Protein AF-A0A6A7M2G2-F1 (afdb_monomer_lite)

Radius of gyration: 19.6 Å; chains: 1; bounding box: 33×43×49 Å

Foldseek 3Di:
DDDLQVLVVLCVQQNDVVSVVCRVVVDDDDPVVCVVSRVDPDDDPPVCPVVVVVVVVVVVVPDDPVVVVVVVVVVCVVCPPVSVVSSVVSVVVVVVVVVVCPVVVVVVVVPPPPPPDD

Sequence (118 aa):
MASVTGTWLLQRSVGDMRARELALTGRLMDAEELKQIGILNQIVPADQVLPAAFAICEQLAESPADSYARTKTWLYESLSDEITTVLRDAARLHRQGFKSGVSQAGVTHFLRPNVKSA

Structure (mmCIF, N/CA/C/O backbone):
data_AF-A0A6A7M2G2-F1
#
_entry.id   AF-A0A6A7M2G2-F1
#
loop_
_atom_site.group_PDB
_atom_site.id
_atom_site.type_symbol
_atom_site.label_atom_id
_atom_site.label_alt_id
_atom_site.label_comp_id
_atom_site.label_asym_id
_atom_site.label_entity_id
_atom_site.label_seq_id
_atom_site.pdbx_PDB_ins_code
_atom_site.Cartn_x
_atom_site.Cartn_y
_atom_site.Cartn_z
_atom_site.occupancy
_atom_site.B_iso_or_equiv
_atom_site.auth_seq_id
_atom_site.auth_comp_id
_atom_site.auth_asym_id
_atom_site.auth_atom_id
_atom_site.pdbx_PDB_model_num
ATOM 1 N N . MET A 1 1 ? 3.975 -3.100 -17.225 1.00 63.00 1 MET A N 1
ATOM 2 C CA . MET A 1 1 ? 4.880 -2.429 -16.262 1.00 63.00 1 MET A CA 1
ATOM 3 C C . MET A 1 1 ? 4.175 -2.318 -14.924 1.00 63.00 1 MET A C 1
ATOM 5 O O . MET A 1 1 ? 2.965 -2.127 -14.930 1.00 63.00 1 MET A O 1
ATOM 9 N N . ALA A 1 2 ? 4.912 -2.420 -13.814 1.00 74.94 2 ALA A N 1
ATOM 10 C CA . ALA A 1 2 ? 4.381 -2.170 -12.473 1.00 74.94 2 ALA A CA 1
ATOM 11 C C . ALA A 1 2 ? 3.847 -0.730 -12.329 1.00 74.94 2 ALA A C 1
ATOM 13 O O . ALA A 1 2 ? 4.231 0.154 -13.096 1.00 74.94 2 ALA A O 1
ATOM 14 N N . SER A 1 3 ? 2.952 -0.503 -11.365 1.00 81.50 3 SER A N 1
ATOM 15 C CA . SER A 1 3 ? 2.342 0.807 -11.085 1.00 81.50 3 SER A CA 1
ATOM 16 C C . SER A 1 3 ? 3.389 1.913 -10.869 1.00 81.50 3 SER A C 1
ATOM 18 O O . SER A 1 3 ? 4.454 1.662 -10.312 1.00 81.50 3 SER A O 1
ATOM 20 N N . VAL A 1 4 ? 3.064 3.146 -11.280 1.00 78.38 4 VAL A N 1
ATOM 21 C CA . VAL A 1 4 ? 3.927 4.336 -11.128 1.00 78.38 4 VAL A CA 1
ATOM 22 C C . VAL A 1 4 ? 4.253 4.608 -9.654 1.00 78.38 4 VAL A C 1
ATOM 24 O O . VAL A 1 4 ? 5.378 4.962 -9.325 1.00 78.38 4 VAL A O 1
ATOM 27 N N . THR A 1 5 ? 3.275 4.414 -8.768 1.00 79.62 5 THR A N 1
ATOM 28 C CA . THR A 1 5 ? 3.392 4.625 -7.315 1.00 79.62 5 THR A CA 1
ATOM 29 C C . THR A 1 5 ? 3.630 3.321 -6.554 1.00 79.62 5 THR A C 1
ATOM 31 O O . THR A 1 5 ? 4.258 3.322 -5.496 1.00 79.62 5 THR A O 1
ATOM 34 N N . GLY A 1 6 ? 3.127 2.200 -7.083 1.00 82.06 6 GLY A N 1
ATOM 35 C CA . GLY A 1 6 ? 3.064 0.931 -6.359 1.00 82.06 6 GLY A CA 1
ATOM 36 C C . GLY A 1 6 ? 4.433 0.353 -6.015 1.00 82.06 6 GLY A C 1
ATOM 37 O O . GLY A 1 6 ? 4.607 -0.138 -4.907 1.00 82.06 6 GLY A O 1
ATOM 38 N N . THR A 1 7 ? 5.419 0.460 -6.910 1.00 80.75 7 THR A N 1
ATOM 39 C CA . THR A 1 7 ? 6.765 -0.079 -6.650 1.00 80.75 7 THR A CA 1
ATOM 40 C C . THR A 1 7 ? 7.461 0.647 -5.499 1.00 80.75 7 THR A C 1
ATOM 42 O O . THR A 1 7 ? 8.086 -0.004 -4.668 1.00 80.75 7 THR A O 1
ATOM 45 N N . TRP A 1 8 ? 7.303 1.971 -5.405 1.00 85.50 8 TRP A N 1
ATOM 46 C CA . TRP A 1 8 ? 7.896 2.762 -4.324 1.00 85.50 8 TRP A CA 1
ATOM 47 C C . TRP A 1 8 ? 7.269 2.430 -2.967 1.00 85.50 8 TRP A C 1
ATOM 49 O O . TRP A 1 8 ? 7.980 2.166 -1.999 1.00 85.50 8 TRP A O 1
ATOM 59 N N . LEU A 1 9 ? 5.933 2.369 -2.910 1.00 87.00 9 LEU A N 1
ATOM 60 C CA . LEU A 1 9 ? 5.215 1.981 -1.693 1.00 87.00 9 LEU A CA 1
ATOM 61 C C . LEU A 1 9 ? 5.596 0.563 -1.257 1.00 87.00 9 LEU A C 1
ATOM 63 O O . LEU A 1 9 ? 5.928 0.344 -0.096 1.00 87.00 9 LEU A O 1
ATOM 67 N N . LEU A 1 10 ? 5.622 -0.381 -2.201 1.00 88.56 10 LEU A N 1
ATOM 68 C CA . LEU A 1 10 ? 5.954 -1.774 -1.927 1.00 88.56 10 LEU A CA 1
ATOM 69 C C . LEU A 1 10 ? 7.382 -1.923 -1.389 1.00 88.56 10 LEU A C 1
ATOM 71 O O . LEU A 1 10 ? 7.580 -2.613 -0.394 1.00 88.56 10 LEU A O 1
ATOM 75 N N . GLN A 1 11 ? 8.367 -1.241 -1.985 1.00 89.19 11 GLN A N 1
ATOM 76 C CA . GLN A 1 11 ? 9.750 -1.248 -1.492 1.00 89.19 11 GLN A CA 1
ATOM 77 C C . GLN A 1 11 ? 9.853 -0.765 -0.043 1.00 89.19 11 GLN A C 1
ATOM 79 O O . GLN A 1 11 ? 10.599 -1.354 0.736 1.00 89.19 11 GLN A O 1
ATOM 84 N N . ARG A 1 12 ? 9.084 0.259 0.345 1.00 87.56 12 ARG A N 1
ATOM 85 C CA . ARG A 1 12 ? 9.069 0.755 1.730 1.00 87.56 12 ARG A CA 1
ATOM 86 C C . ARG A 1 12 ? 8.329 -0.167 2.693 1.00 87.56 12 ARG A C 1
ATOM 88 O O . ARG A 1 12 ? 8.706 -0.231 3.857 1.00 87.56 12 ARG A O 1
ATOM 95 N N . SER A 1 13 ? 7.306 -0.874 2.222 1.00 89.12 13 SER A N 1
ATOM 96 C CA . SER A 1 13 ? 6.552 -1.818 3.048 1.00 89.12 13 SER A CA 1
ATOM 97 C C . SER A 1 13 ? 7.313 -3.119 3.301 1.00 89.12 13 SER A C 1
ATOM 99 O O . SER A 1 13 ? 7.338 -3.586 4.433 1.00 89.12 13 SER A O 1
ATOM 101 N N . VAL A 1 14 ? 7.932 -3.711 2.271 1.00 92.44 14 VAL A N 1
ATOM 102 C CA . VAL A 1 14 ? 8.476 -5.084 2.349 1.00 92.44 14 VAL A CA 1
ATOM 103 C C . VAL A 1 14 ? 9.983 -5.198 2.090 1.00 92.44 14 VAL A C 1
ATOM 105 O O . VAL A 1 14 ? 10.528 -6.304 2.127 1.00 92.44 14 VAL A O 1
ATOM 108 N N . GLY A 1 15 ? 10.664 -4.080 1.824 1.00 91.25 15 GLY A N 1
ATOM 109 C CA . GLY A 1 15 ? 12.085 -4.032 1.475 1.00 91.25 15 GLY A CA 1
ATOM 110 C C . GLY A 1 15 ? 12.376 -4.335 -0.002 1.00 91.25 15 GLY A C 1
ATOM 111 O O . GLY A 1 15 ? 11.536 -4.850 -0.741 1.00 91.25 15 GLY A O 1
ATOM 112 N N . ASP A 1 16 ? 13.601 -4.028 -0.445 1.00 90.56 16 ASP A N 1
ATOM 113 C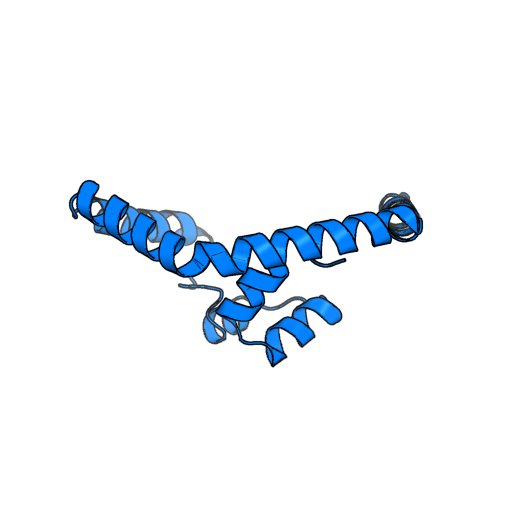 CA . ASP A 1 16 ? 13.989 -4.078 -1.866 1.00 90.56 16 ASP A CA 1
ATOM 114 C C . ASP A 1 16 ? 13.912 -5.488 -2.475 1.00 90.56 16 ASP A C 1
ATOM 116 O O . ASP A 1 16 ? 13.333 -5.670 -3.545 1.00 90.56 16 ASP A O 1
ATOM 120 N N . MET A 1 17 ? 14.443 -6.502 -1.783 1.00 92.94 17 MET A N 1
ATOM 121 C CA . MET A 1 17 ? 14.503 -7.874 -2.309 1.00 92.94 17 MET A CA 1
ATOM 122 C C . MET A 1 17 ? 13.111 -8.435 -2.608 1.00 92.94 17 MET A C 1
ATOM 124 O O . MET A 1 17 ? 12.858 -8.931 -3.707 1.00 92.94 17 MET A O 1
ATOM 128 N N . ARG A 1 18 ? 12.194 -8.327 -1.639 1.00 91.19 18 ARG A N 1
ATOM 129 C CA . ARG A 1 18 ? 10.833 -8.848 -1.779 1.00 91.19 18 ARG A CA 1
ATOM 130 C C . ARG A 1 18 ? 10.014 -8.004 -2.752 1.00 91.19 18 ARG A C 1
ATOM 132 O O . ARG A 1 18 ? 9.281 -8.559 -3.559 1.00 91.19 18 ARG A O 1
ATOM 139 N N . ALA A 1 19 ? 10.189 -6.682 -2.757 1.00 91.50 19 ALA A N 1
ATOM 140 C CA . ALA A 1 19 ? 9.511 -5.826 -3.723 1.00 91.50 19 ALA A CA 1
ATOM 141 C C . ALA A 1 19 ? 9.906 -6.146 -5.173 1.00 91.50 19 ALA A C 1
ATOM 143 O O . ALA A 1 19 ? 9.039 -6.165 -6.044 1.00 91.50 19 ALA A O 1
ATOM 144 N N . ARG A 1 20 ? 11.186 -6.443 -5.443 1.00 91.75 20 ARG A N 1
ATOM 145 C CA . ARG A 1 20 ? 11.644 -6.875 -6.775 1.00 91.75 20 ARG A CA 1
ATOM 146 C C . ARG A 1 20 ? 11.067 -8.222 -7.172 1.00 91.75 20 ARG A C 1
ATOM 148 O O . ARG A 1 20 ? 10.614 -8.350 -8.303 1.00 91.75 20 ARG A O 1
ATOM 155 N N . GLU A 1 21 ? 11.078 -9.197 -6.263 1.00 92.19 21 GLU A N 1
ATOM 156 C CA . GLU A 1 21 ? 10.464 -10.506 -6.502 1.00 92.19 21 GLU A CA 1
ATOM 157 C C . GLU A 1 21 ? 9.001 -10.330 -6.912 1.00 92.19 21 GLU A C 1
ATOM 159 O O . GLU A 1 21 ? 8.647 -10.658 -8.040 1.00 92.19 21 GLU A O 1
ATOM 164 N N . LEU A 1 22 ? 8.196 -9.680 -6.073 1.00 90.94 22 LEU A N 1
ATOM 165 C CA . LEU A 1 22 ? 6.769 -9.477 -6.323 1.00 90.94 22 LEU A CA 1
ATOM 166 C C . LEU A 1 22 ? 6.484 -8.660 -7.590 1.00 90.94 22 LEU A C 1
ATOM 168 O O . LEU A 1 22 ? 5.584 -8.999 -8.359 1.00 90.94 22 LEU A O 1
ATOM 172 N N . ALA A 1 23 ? 7.248 -7.592 -7.841 1.00 89.50 23 ALA A N 1
ATOM 173 C CA . ALA A 1 23 ? 7.046 -6.743 -9.014 1.00 89.50 23 ALA A CA 1
ATOM 174 C C . ALA A 1 23 ? 7.416 -7.435 -10.336 1.00 89.50 23 ALA A C 1
ATOM 176 O O . ALA A 1 23 ? 6.879 -7.063 -11.382 1.00 89.50 23 ALA A O 1
ATOM 177 N N . LEU A 1 24 ? 8.340 -8.402 -10.306 1.00 91.19 24 LEU A N 1
ATOM 178 C CA . LEU A 1 24 ? 8.800 -9.128 -11.490 1.00 91.19 24 LEU A CA 1
ATOM 179 C C . LEU A 1 24 ? 8.017 -10.423 -11.726 1.00 91.19 24 LEU A C 1
ATOM 181 O O . LEU A 1 24 ? 7.737 -10.744 -12.879 1.00 91.19 24 LEU A O 1
ATOM 185 N N . THR A 1 25 ? 7.666 -11.157 -10.667 1.00 92.56 25 THR A N 1
ATOM 186 C CA . THR A 1 25 ? 6.925 -12.423 -10.776 1.00 92.56 25 THR A CA 1
ATOM 187 C C . THR A 1 25 ? 5.431 -12.193 -10.956 1.00 92.56 25 THR A C 1
ATOM 189 O O . THR A 1 25 ? 4.773 -12.974 -11.639 1.00 92.56 25 THR A O 1
ATOM 192 N N . GLY A 1 26 ? 4.883 -11.134 -10.351 1.00 89.38 26 GLY A N 1
ATOM 193 C CA . GLY A 1 26 ? 3.444 -10.882 -10.335 1.00 89.38 26 GLY A CA 1
ATOM 194 C C . GLY A 1 26 ? 2.642 -11.998 -9.658 1.00 89.38 26 GLY A C 1
ATOM 195 O O . GLY A 1 26 ? 1.455 -12.147 -9.952 1.00 89.38 26 GLY A O 1
ATOM 196 N N . ARG A 1 27 ? 3.274 -12.813 -8.801 1.00 93.12 27 ARG A N 1
ATOM 197 C CA . ARG A 1 27 ? 2.593 -13.923 -8.127 1.00 93.12 27 ARG A CA 1
ATOM 198 C C . ARG A 1 27 ? 1.519 -13.413 -7.167 1.00 93.12 27 ARG A C 1
ATOM 200 O O . ARG A 1 27 ? 1.634 -12.330 -6.595 1.00 93.12 27 ARG A O 1
ATOM 207 N N . LEU A 1 28 ? 0.501 -14.239 -6.956 1.00 91.19 28 LEU A N 1
ATOM 208 C CA . LEU A 1 28 ? -0.496 -14.010 -5.916 1.00 91.19 28 LEU A CA 1
ATOM 209 C C . LEU A 1 28 ? 0.043 -14.461 -4.551 1.00 91.19 28 LEU A C 1
ATOM 211 O O . LEU A 1 28 ? 0.900 -15.343 -4.471 1.00 91.19 28 LEU A O 1
ATOM 215 N N . MET A 1 29 ? -0.473 -13.838 -3.495 1.00 93.25 29 MET A N 1
ATOM 216 C CA . MET A 1 29 ? -0.162 -14.129 -2.095 1.00 93.25 29 MET A CA 1
ATOM 217 C C . MET A 1 29 ? -1.466 -14.302 -1.319 1.00 93.25 29 MET A C 1
ATOM 219 O O . MET A 1 29 ? -2.462 -13.650 -1.644 1.00 93.25 29 MET A O 1
ATOM 223 N N . ASP A 1 30 ? -1.450 -15.158 -0.303 1.00 95.56 30 ASP A N 1
ATOM 224 C CA . ASP A 1 30 ? -2.551 -15.288 0.651 1.00 95.56 30 ASP A CA 1
ATOM 225 C C . ASP A 1 30 ? -2.513 -14.182 1.725 1.00 95.56 30 ASP A C 1
ATOM 227 O O . ASP A 1 30 ? -1.599 -13.352 1.780 1.00 95.56 30 ASP A O 1
ATOM 231 N N . ALA A 1 31 ? -3.559 -14.115 2.552 1.00 95.25 31 ALA A N 1
ATOM 232 C CA . ALA A 1 31 ? -3.697 -13.064 3.556 1.00 95.25 31 ALA A CA 1
ATOM 233 C C . ALA A 1 31 ? -2.632 -13.182 4.658 1.00 95.25 31 ALA A C 1
ATOM 235 O O . ALA A 1 31 ? -2.114 -12.169 5.134 1.00 95.25 31 ALA A O 1
ATOM 236 N N . GLU A 1 32 ? -2.293 -14.406 5.048 1.00 96.88 32 GLU A N 1
ATOM 237 C CA . GLU A 1 32 ? -1.327 -14.741 6.085 1.00 96.88 32 GLU A CA 1
ATOM 238 C C . GLU A 1 32 ? 0.074 -14.253 5.717 1.00 96.88 32 GLU A C 1
ATOM 240 O O . GLU A 1 32 ? 0.710 -13.561 6.517 1.00 96.88 32 GLU A O 1
ATOM 245 N N . GLU A 1 33 ? 0.533 -14.532 4.497 1.00 95.06 33 GLU A N 1
ATOM 246 C CA . GLU A 1 33 ? 1.799 -14.022 3.980 1.00 95.06 33 GLU A CA 1
ATOM 247 C C . GLU A 1 33 ? 1.791 -12.489 3.960 1.00 95.06 33 GLU A C 1
ATOM 249 O O . GLU A 1 33 ? 2.709 -11.854 4.486 1.00 95.06 33 GLU A O 1
ATOM 254 N N . LEU A 1 34 ? 0.729 -11.873 3.428 1.00 94.00 34 LEU A N 1
ATOM 255 C CA . LEU A 1 34 ? 0.593 -10.414 3.371 1.00 94.00 34 LEU A CA 1
ATOM 256 C C . LEU A 1 34 ? 0.654 -9.760 4.762 1.00 94.00 34 LEU A C 1
ATOM 258 O O . LEU A 1 34 ? 1.215 -8.669 4.917 1.00 94.00 34 LEU A O 1
ATOM 262 N N . LYS A 1 35 ? 0.098 -10.416 5.784 1.00 95.44 35 LYS A N 1
ATOM 263 C CA . LYS A 1 35 ? 0.163 -9.969 7.179 1.00 95.44 35 LYS A CA 1
ATOM 264 C C . LYS A 1 35 ? 1.569 -10.121 7.760 1.00 95.44 35 LYS A C 1
ATOM 266 O O . LYS A 1 35 ? 2.039 -9.203 8.430 1.00 95.44 35 LYS A O 1
ATOM 271 N N . GLN A 1 36 ? 2.256 -11.230 7.484 1.00 94.12 36 GLN A N 1
ATOM 272 C CA . GLN A 1 36 ? 3.629 -11.471 7.948 1.00 94.12 36 GLN A CA 1
ATOM 273 C C . GLN A 1 36 ? 4.625 -10.460 7.378 1.00 94.12 36 GLN A C 1
ATOM 275 O O . GLN A 1 36 ? 5.538 -10.027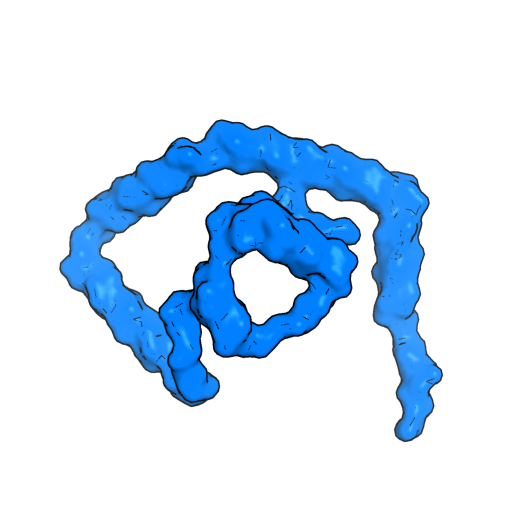 8.079 1.00 94.12 36 GLN A O 1
ATOM 280 N N . ILE A 1 37 ? 4.448 -10.065 6.117 1.00 92.19 37 ILE A N 1
ATOM 281 C CA . ILE A 1 37 ? 5.339 -9.107 5.451 1.00 92.19 37 ILE A CA 1
ATOM 282 C C . ILE A 1 37 ? 4.940 -7.644 5.692 1.00 92.19 37 ILE A C 1
ATOM 284 O O . ILE A 1 37 ? 5.608 -6.753 5.180 1.00 92.19 37 ILE A O 1
ATOM 288 N N . GLY A 1 38 ? 3.882 -7.386 6.468 1.00 90.25 38 GLY A N 1
ATOM 289 C CA . GLY A 1 38 ? 3.485 -6.036 6.877 1.00 90.25 38 GLY A CA 1
ATOM 290 C C . GLY A 1 38 ? 2.671 -5.250 5.845 1.00 90.25 38 GLY A C 1
ATOM 291 O O . GLY A 1 38 ? 2.547 -4.036 5.977 1.00 90.25 38 GLY A O 1
ATOM 292 N N . ILE A 1 39 ? 2.099 -5.912 4.832 1.00 92.44 39 ILE A N 1
ATOM 293 C CA . ILE A 1 39 ? 1.143 -5.275 3.908 1.00 92.44 39 ILE A CA 1
ATOM 294 C C . ILE A 1 39 ? -0.243 -5.163 4.556 1.00 92.44 39 ILE A C 1
ATOM 296 O O . ILE A 1 39 ? -0.937 -4.167 4.356 1.00 92.44 39 ILE A O 1
ATOM 300 N N . LEU A 1 40 ? -0.648 -6.163 5.346 1.00 94.44 40 LEU A N 1
ATOM 301 C CA . LEU A 1 40 ? -1.913 -6.142 6.084 1.00 94.44 40 LEU A CA 1
ATOM 302 C C . LEU A 1 40 ? -1.702 -5.865 7.574 1.00 94.44 40 LEU A C 1
ATOM 304 O O . LEU A 1 40 ? -0.805 -6.412 8.214 1.00 94.44 40 LEU A O 1
ATOM 308 N N . ASN A 1 41 ? -2.600 -5.069 8.157 1.00 94.12 41 ASN A N 1
ATOM 309 C CA . ASN A 1 41 ? -2.601 -4.776 9.592 1.00 94.12 41 ASN A CA 1
ATOM 310 C C . ASN A 1 41 ? -3.370 -5.813 10.416 1.00 94.12 41 ASN A C 1
ATOM 312 O O . ASN A 1 41 ? -3.028 -6.024 11.575 1.00 94.12 41 ASN A O 1
ATOM 316 N N . GLN A 1 42 ? -4.367 -6.492 9.852 1.00 95.50 42 GLN A N 1
ATOM 317 C CA . GLN A 1 42 ? -5.142 -7.521 10.550 1.00 95.50 42 GLN A CA 1
ATOM 318 C C . GLN A 1 42 ? -5.805 -8.471 9.552 1.00 95.50 42 GLN A C 1
ATOM 320 O O . GLN A 1 42 ? -6.055 -8.085 8.412 1.00 95.50 42 GLN A O 1
ATOM 325 N N . ILE A 1 43 ? -6.101 -9.689 10.004 1.00 97.44 43 ILE A N 1
ATOM 326 C CA . ILE A 1 43 ? -6.906 -10.678 9.281 1.00 97.44 43 ILE A CA 1
ATOM 327 C C . ILE A 1 43 ? -8.102 -11.000 10.173 1.00 97.44 43 ILE A C 1
ATOM 329 O O . ILE A 1 43 ? -7.929 -11.270 11.360 1.00 97.44 43 ILE A O 1
ATOM 333 N N . VAL A 1 44 ? -9.303 -10.942 9.607 1.00 97.62 44 VAL A N 1
ATOM 334 C CA . VAL A 1 44 ? -10.569 -11.232 10.293 1.00 97.62 44 VAL A CA 1
ATOM 335 C C . VAL A 1 44 ? -11.472 -12.061 9.371 1.00 97.62 44 VAL A C 1
ATOM 337 O O . VAL A 1 44 ? -11.261 -12.036 8.154 1.00 97.62 44 VAL A O 1
ATOM 340 N N . PRO A 1 45 ? -12.476 -12.780 9.908 1.00 97.69 45 PRO A N 1
ATOM 341 C CA . PRO A 1 45 ? -13.517 -13.406 9.096 1.00 97.69 45 PRO A CA 1
ATOM 342 C C . PRO A 1 45 ? -14.182 -12.414 8.131 1.00 97.69 45 PRO A C 1
ATOM 344 O O . PRO A 1 45 ? -14.282 -11.220 8.421 1.00 97.69 45 PRO A O 1
ATOM 347 N N . ALA A 1 46 ? -14.637 -12.901 6.974 1.00 96.94 46 ALA A N 1
ATOM 348 C CA . ALA A 1 46 ? -15.140 -12.050 5.892 1.00 96.94 46 ALA A CA 1
ATOM 349 C C . ALA A 1 46 ? -16.338 -11.173 6.307 1.00 96.94 46 ALA A C 1
ATOM 351 O O . ALA A 1 46 ? -16.441 -10.021 5.889 1.00 96.94 46 ALA A O 1
ATOM 352 N N . ASP A 1 47 ? -17.212 -11.697 7.163 1.00 98.00 47 ASP A N 1
ATOM 353 C CA . ASP A 1 47 ? -18.366 -11.001 7.737 1.00 98.00 47 ASP A CA 1
ATOM 354 C C . ASP A 1 47 ? -17.987 -9.953 8.800 1.00 98.00 47 ASP A C 1
ATOM 356 O O . ASP A 1 47 ? -18.801 -9.097 9.137 1.00 98.00 47 ASP A O 1
ATOM 360 N N . GLN A 1 48 ? -16.739 -9.965 9.276 1.00 98.12 48 GLN A N 1
ATOM 361 C CA . GLN A 1 48 ? -16.233 -9.069 10.319 1.00 98.12 48 GLN A CA 1
ATOM 362 C C . GLN A 1 48 ? -15.326 -7.948 9.799 1.00 98.12 48 GLN A C 1
ATOM 364 O O . GLN A 1 48 ? -14.873 -7.116 10.586 1.00 98.12 48 GLN A O 1
ATOM 369 N N . VAL A 1 49 ? -15.082 -7.864 8.486 1.00 97.25 49 VAL A N 1
ATOM 370 C CA . VAL A 1 49 ? -14.212 -6.831 7.891 1.00 97.25 49 VAL A CA 1
ATOM 371 C C . VAL A 1 49 ? -14.695 -5.417 8.227 1.00 97.25 49 V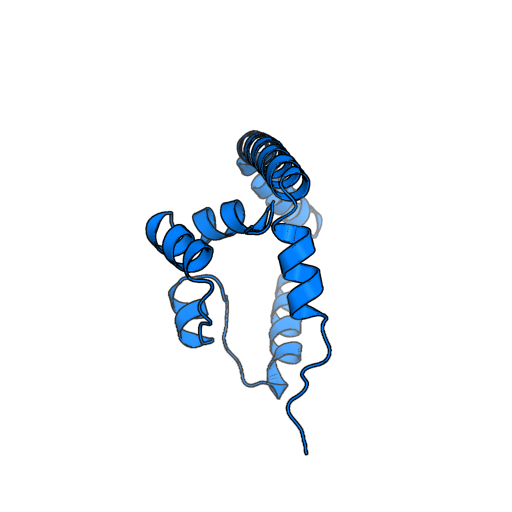AL A C 1
ATOM 373 O O . VAL A 1 49 ? -13.907 -4.593 8.689 1.00 97.25 49 VAL A O 1
ATOM 376 N N . LEU A 1 50 ? -15.987 -5.136 8.025 1.00 98.25 50 LEU A N 1
ATOM 377 C CA . LEU A 1 50 ? -16.563 -3.820 8.317 1.00 98.25 50 LEU A CA 1
ATOM 378 C C . LEU A 1 50 ? -16.650 -3.538 9.825 1.00 98.25 50 LEU A C 1
ATOM 380 O O . LEU A 1 50 ? -16.156 -2.485 10.229 1.00 98.25 50 LEU A O 1
ATOM 384 N N . PRO A 1 51 ? -17.192 -4.442 10.669 1.00 98.25 51 PRO A N 1
ATOM 385 C CA . PRO A 1 51 ? -17.176 -4.256 12.120 1.00 98.25 51 PRO A CA 1
ATOM 386 C C . PRO A 1 51 ? -15.783 -3.948 12.683 1.00 98.25 51 PRO A C 1
ATOM 388 O O . PRO A 1 51 ? -15.616 -2.982 13.425 1.00 98.25 51 PRO A O 1
ATOM 391 N N . ALA A 1 52 ? -14.761 -4.709 12.279 1.00 97.88 52 ALA A N 1
ATOM 392 C CA . ALA A 1 52 ? -13.399 -4.501 12.759 1.00 97.88 52 ALA A CA 1
ATOM 393 C C . ALA A 1 52 ? -12.789 -3.175 12.263 1.00 97.88 52 ALA A C 1
ATOM 395 O O . ALA A 1 52 ? -12.038 -2.536 12.997 1.00 97.88 52 ALA A O 1
ATOM 396 N N . ALA A 1 53 ? -13.108 -2.741 11.038 1.00 97.31 53 ALA A N 1
ATOM 397 C CA . ALA A 1 53 ? -12.675 -1.441 10.527 1.00 97.31 53 ALA A CA 1
ATOM 398 C C . ALA A 1 53 ? -13.331 -0.276 11.290 1.00 97.31 53 ALA A C 1
ATOM 400 O O . ALA A 1 53 ? -12.643 0.680 11.645 1.00 97.31 53 ALA A O 1
ATOM 401 N N . PHE A 1 54 ? -14.632 -0.369 11.587 1.00 98.00 54 PHE A N 1
ATOM 402 C CA . PHE A 1 54 ? -15.341 0.667 12.341 1.00 98.00 54 PHE A CA 1
ATOM 403 C C . PHE A 1 54 ? -14.854 0.787 13.780 1.00 98.00 54 PHE A C 1
ATOM 405 O O . PHE A 1 54 ? -14.676 1.909 14.239 1.00 98.00 54 PHE A O 1
ATOM 412 N N . ALA A 1 55 ? -14.537 -0.324 14.445 1.00 97.38 55 ALA A N 1
ATOM 413 C CA . ALA A 1 55 ? -13.946 -0.282 15.782 1.00 97.38 55 ALA A CA 1
ATOM 414 C C . ALA A 1 55 ? -12.634 0.532 15.811 1.00 97.38 55 ALA A C 1
ATOM 416 O O . ALA A 1 55 ? -12.405 1.319 16.726 1.00 97.38 55 ALA A O 1
ATOM 417 N N . ILE A 1 56 ? -11.791 0.407 14.777 1.00 95.94 56 ILE A N 1
ATOM 418 C CA . ILE A 1 56 ? -10.580 1.234 14.639 1.00 95.94 56 ILE A CA 1
ATOM 419 C C . ILE A 1 56 ? -10.955 2.701 14.396 1.00 95.94 56 ILE A C 1
ATOM 421 O O . ILE A 1 56 ? -10.348 3.596 14.977 1.00 95.94 56 ILE A O 1
ATOM 425 N N . CYS A 1 57 ? -11.946 2.973 13.543 1.00 94.94 57 CYS A N 1
ATOM 426 C CA . CYS A 1 57 ? -12.413 4.339 13.305 1.00 94.94 57 CYS A CA 1
ATOM 427 C C . CYS A 1 57 ? -12.957 5.002 14.575 1.00 94.94 57 CYS A C 1
ATOM 429 O O . CYS A 1 57 ? -12.686 6.180 14.780 1.00 94.94 57 CYS A O 1
ATOM 431 N N . GLU A 1 58 ? -13.684 4.269 15.419 1.00 96.25 58 GLU A N 1
ATOM 432 C CA . GLU A 1 58 ? -14.185 4.752 16.709 1.00 96.25 58 GLU A CA 1
ATOM 433 C C . GLU A 1 58 ? -13.028 5.116 17.642 1.00 96.25 58 GLU A C 1
ATOM 435 O O . GLU A 1 58 ? -12.981 6.240 18.130 1.00 96.25 58 GLU A O 1
ATOM 440 N N . GLN A 1 59 ? -12.028 4.238 17.780 1.00 93.31 59 GLN A N 1
ATOM 441 C CA . GLN A 1 59 ? -10.809 4.530 18.547 1.00 93.31 59 GLN A CA 1
ATOM 442 C C . GLN A 1 59 ? -10.071 5.769 18.022 1.00 93.31 59 GLN A C 1
ATOM 444 O O . GLN A 1 59 ? -9.587 6.597 18.790 1.00 93.31 59 GLN A O 1
ATOM 449 N N . LEU A 1 60 ? -9.982 5.920 16.697 1.00 92.62 60 LEU A N 1
ATOM 450 C CA . LEU A 1 60 ? -9.380 7.103 16.087 1.00 92.62 60 LEU A CA 1
ATOM 451 C C . LEU A 1 60 ? -10.250 8.355 16.262 1.00 92.62 60 LEU A C 1
ATOM 453 O O . LEU A 1 60 ? -9.719 9.456 16.290 1.00 92.62 60 LEU A O 1
ATOM 457 N N . ALA A 1 61 ? -11.568 8.232 16.387 1.00 93.81 61 ALA A N 1
ATOM 458 C CA . ALA A 1 61 ? -12.449 9.377 16.599 1.00 93.81 61 ALA A CA 1
ATOM 459 C C . ALA A 1 61 ? -12.336 9.958 18.020 1.00 93.81 61 ALA A C 1
ATOM 461 O O . ALA A 1 61 ? -12.707 11.112 18.232 1.00 93.81 61 ALA A O 1
ATOM 462 N N . GLU A 1 62 ? -11.799 9.197 18.979 1.00 93.38 62 GLU A N 1
ATOM 463 C CA . GLU A 1 62 ? -11.604 9.651 20.361 1.00 93.38 62 GLU A CA 1
ATOM 464 C C . GLU A 1 62 ? -10.492 10.702 20.509 1.00 93.38 62 GLU A C 1
ATOM 466 O O . GLU A 1 62 ? -10.528 11.488 21.458 1.00 93.38 62 GLU A O 1
ATOM 471 N N . SER A 1 63 ? -9.511 10.761 19.594 1.00 88.12 63 SER A N 1
ATOM 472 C CA . SER A 1 63 ? -8.432 11.760 19.699 1.00 88.12 63 SER A CA 1
ATOM 473 C C . SER A 1 63 ? -8.708 13.026 18.867 1.00 88.12 63 SER A C 1
ATOM 475 O O . SER A 1 63 ? -9.397 12.973 17.846 1.00 88.12 63 SER A O 1
ATOM 477 N N . PRO A 1 64 ? -8.153 14.195 19.251 1.00 93.12 64 PRO A N 1
ATOM 478 C CA . PRO A 1 64 ? -8.403 15.454 18.551 1.00 93.12 64 PRO A CA 1
ATOM 479 C C . PRO A 1 64 ? -7.992 15.417 17.073 1.00 93.12 64 PRO A C 1
ATOM 481 O O . PRO A 1 64 ? -6.854 15.080 16.737 1.00 93.12 64 PRO A O 1
ATOM 484 N N . ALA A 1 65 ? -8.893 15.858 16.190 1.00 92.31 65 ALA A N 1
ATOM 485 C CA . ALA A 1 65 ? -8.674 15.859 14.742 1.00 92.31 65 ALA A CA 1
ATOM 486 C C . ALA A 1 65 ? -7.423 16.650 14.310 1.00 92.31 65 ALA A C 1
ATOM 488 O O . ALA A 1 65 ? -6.729 16.237 13.381 1.00 92.31 65 ALA A O 1
ATOM 489 N N . ASP A 1 66 ? -7.104 17.753 15.001 1.00 93.88 66 ASP A N 1
ATOM 490 C CA . ASP A 1 66 ? -5.917 18.574 14.712 1.00 93.88 66 ASP A CA 1
ATOM 491 C C . ASP A 1 66 ? -4.611 17.795 14.939 1.00 93.88 66 ASP A C 1
ATOM 493 O O . ASP A 1 66 ? -3.702 17.849 14.110 1.00 93.88 66 ASP A O 1
ATOM 497 N N . SER A 1 67 ? -4.538 16.990 16.004 1.00 92.38 67 SER A N 1
ATOM 498 C CA . SER A 1 67 ? -3.372 16.148 16.288 1.00 92.38 67 SER A CA 1
ATOM 499 C C . SER A 1 67 ? -3.148 15.123 15.176 1.00 92.38 67 SER A C 1
ATOM 501 O O . SER A 1 67 ? -2.036 15.015 14.660 1.00 92.38 67 SER A O 1
ATOM 503 N N . TYR A 1 68 ? -4.202 14.430 14.730 1.00 92.19 68 TYR A N 1
ATOM 504 C CA . TYR A 1 68 ? -4.092 13.500 13.602 1.00 92.19 68 TYR A CA 1
ATOM 505 C C . TYR A 1 68 ? -3.707 14.187 12.302 1.00 92.19 68 TYR A C 1
ATOM 507 O O . TYR A 1 68 ? -2.880 13.655 11.561 1.00 92.19 68 TYR A O 1
ATOM 515 N N . ALA A 1 69 ? -4.293 15.352 12.014 1.00 92.69 69 ALA A N 1
ATOM 516 C CA . ALA A 1 69 ? -3.968 16.110 10.816 1.00 92.69 69 ALA A CA 1
ATOM 517 C C . ALA A 1 69 ? -2.475 16.456 10.793 1.00 92.69 69 ALA A C 1
ATOM 519 O O . ALA A 1 69 ? -1.805 16.183 9.800 1.00 92.69 69 ALA A O 1
ATOM 520 N N . ARG A 1 70 ? -1.925 16.948 11.909 1.00 95.00 70 ARG A N 1
ATOM 521 C CA . ARG A 1 70 ? -0.492 17.252 12.044 1.00 95.00 70 ARG A CA 1
ATOM 522 C C . ARG A 1 70 ? 0.384 16.017 11.899 1.00 95.00 70 ARG A C 1
ATOM 524 O O . ARG A 1 70 ? 1.350 16.058 11.143 1.00 95.00 70 ARG A O 1
ATOM 531 N N . THR A 1 71 ? 0.048 14.918 12.574 1.00 93.75 71 THR A N 1
ATOM 532 C CA . THR A 1 71 ? 0.811 13.667 12.461 1.00 93.75 71 THR A CA 1
ATOM 533 C C . THR A 1 71 ? 0.802 13.141 11.029 1.00 93.75 71 THR A C 1
ATOM 535 O O . THR A 1 71 ? 1.848 12.766 10.505 1.00 93.75 71 THR A O 1
ATOM 538 N N . LYS A 1 72 ? -0.354 13.162 10.360 1.00 92.25 72 LYS A N 1
ATOM 539 C CA . LYS A 1 72 ? -0.490 12.735 8.965 1.00 92.25 72 LYS A CA 1
ATOM 540 C C . LYS A 1 72 ? 0.303 13.640 8.018 1.00 92.25 72 LYS A C 1
ATOM 542 O O . LYS A 1 72 ? 0.998 13.123 7.149 1.00 92.25 72 LYS A O 1
ATOM 547 N N . THR A 1 73 ? 0.245 14.959 8.205 1.00 93.38 73 THR A N 1
ATOM 548 C CA . THR A 1 73 ? 1.051 15.920 7.436 1.00 93.38 73 THR A CA 1
ATOM 549 C C . THR A 1 73 ? 2.539 15.650 7.612 1.00 93.38 73 THR A C 1
ATOM 551 O O . THR A 1 73 ? 3.233 15.473 6.617 1.00 93.38 73 THR A O 1
ATOM 554 N N . TRP A 1 74 ? 3.016 15.514 8.851 1.00 92.00 74 TRP A N 1
ATOM 555 C CA . TRP A 1 74 ? 4.423 15.233 9.136 1.00 92.00 74 TRP A CA 1
ATOM 556 C C . TRP A 1 74 ? 4.907 13.927 8.489 1.00 92.00 74 TRP A C 1
ATOM 558 O O . TRP A 1 74 ? 5.974 13.895 7.876 1.00 92.00 74 TRP A O 1
ATOM 568 N N . LEU A 1 75 ? 4.100 12.859 8.551 1.00 89.62 75 LEU A N 1
ATOM 569 C CA . LEU A 1 75 ? 4.417 11.596 7.880 1.00 89.62 75 LEU A CA 1
ATOM 570 C C . LEU A 1 75 ? 4.567 11.777 6.365 1.00 89.62 75 LEU A C 1
ATOM 572 O O . LEU A 1 75 ? 5.499 11.226 5.786 1.00 89.62 75 LEU A O 1
ATOM 576 N N . TYR A 1 76 ? 3.704 12.561 5.715 1.00 85.19 76 TYR A N 1
ATOM 577 C CA . TYR A 1 76 ? 3.834 12.825 4.279 1.00 85.19 76 TYR A CA 1
ATOM 578 C C . TYR A 1 76 ? 5.013 13.730 3.933 1.00 85.19 76 TYR A C 1
ATOM 580 O O . TYR A 1 76 ? 5.710 13.464 2.955 1.00 85.19 76 TYR A O 1
ATOM 588 N N . GLU A 1 77 ? 5.259 14.771 4.724 1.00 87.19 77 GLU A N 1
ATOM 589 C CA . GLU A 1 77 ? 6.400 15.670 4.531 1.00 87.19 77 GLU A CA 1
ATOM 590 C C . GLU A 1 77 ? 7.728 14.930 4.686 1.00 87.19 77 GLU A C 1
ATOM 592 O O . GLU A 1 77 ? 8.655 15.178 3.923 1.00 87.19 77 GLU A O 1
ATOM 597 N N . SER A 1 78 ? 7.802 13.938 5.578 1.00 83.50 78 SER A N 1
ATOM 598 C CA . SER A 1 78 ? 8.993 13.090 5.723 1.00 83.50 78 SER A CA 1
ATOM 599 C C . SER A 1 78 ? 9.324 12.248 4.477 1.00 83.50 78 SER A C 1
ATOM 601 O O . SER A 1 78 ? 10.407 11.671 4.392 1.00 83.50 78 SER A O 1
ATOM 603 N N . LEU A 1 79 ? 8.403 12.168 3.508 1.00 78.00 79 LEU A N 1
ATOM 604 C CA . LEU A 1 79 ? 8.488 11.317 2.317 1.00 78.00 79 LEU A CA 1
ATOM 605 C C . LEU A 1 79 ? 8.532 12.109 0.994 1.00 78.00 79 LEU A C 1
ATOM 607 O O . LEU A 1 79 ? 8.655 11.505 -0.075 1.00 78.00 79 LEU A O 1
ATOM 611 N N . SER A 1 80 ? 8.381 13.435 1.039 1.00 72.62 80 SER A N 1
ATOM 612 C CA . SER A 1 80 ? 7.935 14.258 -0.098 1.00 72.62 80 SER A CA 1
ATOM 613 C C . SER A 1 80 ? 8.963 14.423 -1.229 1.00 72.62 80 SER A C 1
ATOM 615 O O . SER A 1 80 ? 8.609 14.336 -2.414 1.00 72.62 80 SER A O 1
ATOM 617 N N . ASP A 1 81 ? 10.235 14.628 -0.894 1.00 72.94 81 ASP A N 1
ATOM 618 C CA . ASP A 1 81 ? 11.275 14.900 -1.895 1.00 72.94 81 ASP A CA 1
ATOM 619 C C . ASP A 1 81 ? 11.657 13.636 -2.684 1.00 72.94 81 ASP A C 1
ATOM 621 O O . ASP A 1 81 ? 11.825 13.663 -3.910 1.00 72.94 81 ASP A O 1
ATOM 625 N N . GLU A 1 82 ? 11.722 12.494 -1.995 1.00 79.38 82 GLU A N 1
ATOM 626 C CA . GLU A 1 82 ? 12.050 11.199 -2.593 1.00 79.38 82 GLU A CA 1
ATOM 627 C C . GLU A 1 82 ? 10.932 10.727 -3.536 1.00 79.38 82 GLU A C 1
ATOM 629 O O . GLU A 1 82 ? 11.192 10.368 -4.691 1.00 79.38 82 GLU A O 1
ATOM 634 N N . ILE A 1 83 ? 9.671 10.789 -3.087 1.00 83.94 83 ILE A N 1
ATOM 635 C CA . ILE A 1 83 ? 8.539 10.287 -3.874 1.00 83.94 83 ILE A CA 1
ATOM 636 C C . ILE A 1 83 ? 8.361 11.079 -5.173 1.00 83.94 83 ILE A C 1
ATOM 638 O O . ILE A 1 83 ? 8.132 10.489 -6.227 1.00 83.94 83 ILE A O 1
ATOM 642 N N . THR A 1 84 ? 8.534 12.403 -5.148 1.00 85.06 84 THR A N 1
ATOM 643 C CA . THR A 1 84 ? 8.365 13.250 -6.340 1.00 85.06 84 THR A CA 1
ATOM 644 C C . THR A 1 84 ? 9.332 12.853 -7.457 1.00 85.06 84 THR A C 1
ATOM 646 O O . THR A 1 84 ? 8.947 12.778 -8.631 1.00 85.06 84 THR A O 1
ATOM 649 N N . THR A 1 85 ? 10.581 12.556 -7.098 1.00 86.50 85 THR A N 1
ATOM 650 C CA . THR A 1 85 ? 11.608 12.108 -8.046 1.00 86.50 85 THR A CA 1
ATOM 651 C C . THR A 1 85 ? 11.262 10.735 -8.614 1.00 86.50 85 THR A C 1
ATOM 653 O O . THR A 1 85 ? 11.226 10.563 -9.835 1.00 86.50 85 THR A O 1
ATOM 656 N N . VAL A 1 86 ? 10.903 9.786 -7.746 1.00 86.75 86 VAL A N 1
ATOM 657 C CA . VAL A 1 86 ? 10.540 8.423 -8.157 1.00 86.75 86 VAL A CA 1
ATOM 658 C C . VAL A 1 86 ? 9.330 8.421 -9.092 1.00 86.75 86 VAL A C 1
ATOM 660 O O . VAL A 1 86 ? 9.356 7.760 -10.130 1.00 86.75 86 VAL A O 1
ATOM 663 N N . LEU A 1 87 ? 8.293 9.210 -8.795 1.00 87.94 87 LEU A N 1
ATOM 664 C CA . LEU A 1 87 ? 7.111 9.322 -9.653 1.00 87.94 87 LEU A CA 1
ATOM 665 C C . LEU A 1 87 ? 7.441 9.929 -11.018 1.00 87.94 87 LEU A C 1
ATOM 667 O O . LEU A 1 87 ? 6.914 9.474 -12.037 1.00 87.94 87 LEU A O 1
ATOM 671 N N . ARG A 1 88 ? 8.331 10.927 -11.066 1.00 89.25 88 ARG A N 1
ATOM 672 C CA . ARG A 1 88 ? 8.791 11.525 -12.326 1.00 89.25 88 ARG A CA 1
ATOM 673 C C . ARG A 1 88 ? 9.501 10.491 -13.200 1.00 89.25 88 ARG A C 1
ATOM 675 O O . ARG A 1 88 ? 9.194 10.390 -14.392 1.00 89.25 88 ARG A O 1
ATOM 682 N N . ASP A 1 89 ? 10.409 9.714 -12.618 1.00 89.69 89 ASP A N 1
ATOM 683 C CA . ASP A 1 89 ? 11.141 8.668 -13.333 1.00 89.69 89 ASP A CA 1
ATOM 684 C C . ASP A 1 89 ? 10.242 7.511 -13.767 1.00 89.69 89 ASP A C 1
ATOM 686 O O . ASP A 1 89 ? 10.298 7.077 -14.922 1.00 89.69 89 ASP A O 1
ATOM 690 N N . ALA A 1 90 ? 9.342 7.064 -12.894 1.00 89.31 90 ALA A N 1
ATOM 691 C CA . ALA A 1 90 ? 8.363 6.042 -13.226 1.00 89.31 90 ALA A CA 1
ATOM 692 C C . ALA A 1 90 ? 7.442 6.499 -14.372 1.00 89.31 90 ALA A C 1
ATOM 694 O O . ALA A 1 90 ? 7.222 5.747 -15.322 1.00 89.31 90 ALA A O 1
ATOM 695 N N . ALA A 1 91 ? 6.976 7.754 -14.364 1.00 90.12 91 ALA A N 1
ATOM 696 C CA . ALA A 1 91 ? 6.174 8.316 -15.451 1.00 90.12 91 ALA A CA 1
ATOM 697 C C . ALA A 1 91 ? 6.948 8.406 -16.780 1.00 90.12 91 ALA A C 1
ATOM 699 O O . ALA A 1 91 ? 6.358 8.262 -17.856 1.00 90.12 91 ALA A O 1
ATOM 700 N N . ARG A 1 92 ? 8.264 8.652 -16.737 1.00 91.50 92 ARG A N 1
ATOM 701 C CA . ARG A 1 92 ? 9.136 8.622 -17.922 1.00 91.50 92 ARG A CA 1
ATOM 702 C C . ARG A 1 92 ? 9.246 7.204 -18.489 1.00 91.50 92 ARG A C 1
ATOM 704 O O . ARG A 1 92 ? 9.054 7.032 -19.693 1.00 91.50 92 ARG A O 1
ATOM 711 N N . LEU A 1 93 ? 9.507 6.207 -17.643 1.00 89.88 93 LEU A N 1
ATOM 712 C CA . LEU A 1 93 ? 9.610 4.797 -18.045 1.00 89.88 93 LEU A CA 1
ATOM 713 C C . LEU A 1 93 ? 8.284 4.258 -18.594 1.00 89.88 93 LEU A C 1
ATOM 715 O O . LEU A 1 93 ? 8.267 3.633 -19.652 1.00 89.88 93 LEU A O 1
ATOM 719 N N . HIS A 1 94 ? 7.160 4.578 -17.946 1.00 89.44 94 HIS A N 1
ATOM 720 C CA . HIS A 1 94 ? 5.826 4.244 -18.454 1.00 89.44 94 HIS A CA 1
ATOM 721 C C . HIS A 1 94 ? 5.596 4.829 -19.846 1.00 89.44 94 HIS A C 1
ATOM 723 O O . HIS A 1 94 ? 5.220 4.099 -20.761 1.00 89.44 94 HIS A O 1
ATOM 729 N N . ARG A 1 95 ? 5.891 6.122 -20.052 1.00 89.94 95 ARG A N 1
ATOM 730 C CA . ARG A 1 95 ? 5.776 6.764 -21.374 1.00 89.94 95 ARG A CA 1
ATOM 731 C C . ARG A 1 95 ? 6.621 6.065 -22.442 1.00 89.94 95 ARG A C 1
ATOM 733 O O . ARG A 1 95 ? 6.158 5.923 -23.571 1.00 89.94 95 ARG A O 1
ATOM 740 N N . GLN A 1 96 ? 7.832 5.620 -22.109 1.00 89.88 96 GLN A N 1
ATOM 741 C CA . GLN A 1 96 ? 8.677 4.842 -23.025 1.00 89.88 96 GLN A CA 1
ATOM 742 C C . GLN A 1 96 ? 8.062 3.468 -23.336 1.00 89.88 96 GLN A C 1
ATOM 744 O O . GLN A 1 96 ? 7.987 3.089 -24.503 1.00 89.88 96 GLN A O 1
ATOM 749 N N . GLY A 1 97 ? 7.550 2.765 -22.322 1.00 87.31 97 GLY A N 1
ATOM 750 C CA . GLY A 1 97 ? 6.876 1.475 -22.487 1.00 87.31 97 GLY A CA 1
ATOM 751 C C . GLY A 1 97 ? 5.592 1.554 -23.319 1.00 87.31 97 GLY A C 1
ATOM 752 O O . GLY A 1 97 ? 5.316 0.661 -24.109 1.00 87.31 97 GLY A O 1
ATOM 753 N N . PHE A 1 98 ? 4.819 2.636 -23.211 1.00 87.50 98 PHE A N 1
ATOM 754 C CA . PHE A 1 98 ? 3.671 2.857 -24.099 1.00 87.50 98 PHE A CA 1
ATOM 755 C C . PHE A 1 98 ? 4.097 3.180 -25.534 1.00 87.50 98 PHE A C 1
ATOM 757 O O . PHE A 1 98 ? 3.443 2.740 -26.476 1.00 87.50 98 PHE A O 1
ATOM 764 N N . LYS A 1 99 ? 5.195 3.915 -25.737 1.00 90.81 99 LYS A N 1
ATOM 765 C CA . LYS A 1 99 ? 5.707 4.206 -27.087 1.00 90.81 99 LYS A CA 1
ATOM 766 C C . LYS A 1 99 ? 6.212 2.962 -27.823 1.00 90.81 99 LYS A C 1
ATOM 768 O O . LYS A 1 99 ? 6.205 2.968 -29.048 1.00 90.81 99 LYS A O 1
ATOM 773 N N . SER A 1 100 ? 6.629 1.911 -27.114 1.00 89.88 100 SER A N 1
ATOM 774 C CA . SER A 1 100 ? 7.122 0.679 -27.745 1.00 89.88 100 SER A CA 1
ATOM 775 C C . SER A 1 100 ? 6.019 -0.204 -28.342 1.00 89.88 100 SER A C 1
ATOM 777 O O . SER A 1 100 ? 6.329 -1.155 -29.053 1.00 89.88 100 SER A O 1
ATOM 779 N N . GLY A 1 101 ? 4.741 0.064 -28.049 1.00 87.75 101 GLY A N 1
ATOM 780 C CA . GLY A 1 101 ? 3.603 -0.713 -28.559 1.00 87.75 101 GLY A CA 1
ATOM 781 C C . GLY A 1 101 ? 3.336 -2.035 -27.826 1.00 87.75 101 GLY A C 1
ATOM 782 O O . GLY A 1 101 ? 2.265 -2.623 -27.992 1.00 87.75 101 GLY A O 1
ATOM 783 N N . VAL A 1 102 ? 4.262 -2.497 -26.976 1.00 86.12 102 VAL A N 1
ATOM 784 C CA . VAL A 1 102 ? 4.148 -3.775 -26.246 1.00 86.12 102 VAL A CA 1
ATOM 785 C C . VAL A 1 102 ? 2.949 -3.772 -25.296 1.00 86.12 102 VAL A C 1
ATOM 787 O O . VAL A 1 102 ? 2.199 -4.745 -25.239 1.00 86.12 102 VAL A O 1
ATOM 790 N N . SER A 1 103 ? 2.721 -2.665 -24.583 1.00 84.94 103 SER A N 1
ATOM 791 C CA . SER A 1 103 ? 1.586 -2.527 -23.661 1.00 84.94 103 SER A CA 1
ATOM 792 C C . SER A 1 103 ? 0.242 -2.641 -24.386 1.00 84.94 103 SER A C 1
ATOM 794 O O . SER A 1 103 ? -0.663 -3.324 -23.916 1.00 84.94 103 SER A O 1
ATOM 796 N N . GLN A 1 104 ? 0.115 -2.009 -25.553 1.00 88.31 104 GLN A N 1
ATOM 797 C CA . GLN A 1 104 ? -1.100 -2.016 -26.366 1.00 88.31 104 GLN A CA 1
ATOM 798 C C . GLN A 1 104 ? -1.375 -3.405 -26.944 1.00 88.31 104 GLN A C 1
ATOM 800 O O . GLN A 1 104 ? -2.518 -3.866 -26.921 1.00 88.31 104 GLN A O 1
ATOM 805 N N . ALA A 1 105 ? -0.331 -4.094 -27.414 1.00 86.94 105 ALA A N 1
ATOM 806 C CA . ALA A 1 105 ? -0.435 -5.476 -27.866 1.00 86.94 105 ALA A CA 1
ATOM 807 C C . ALA A 1 105 ? -0.894 -6.404 -26.727 1.00 86.94 105 ALA A C 1
ATOM 809 O O . ALA A 1 105 ? -1.797 -7.216 -26.928 1.00 86.94 105 ALA A O 1
ATOM 810 N N . GLY A 1 106 ? -0.339 -6.230 -25.522 1.00 86.81 106 GLY A N 1
ATOM 811 C CA . GLY A 1 106 ? 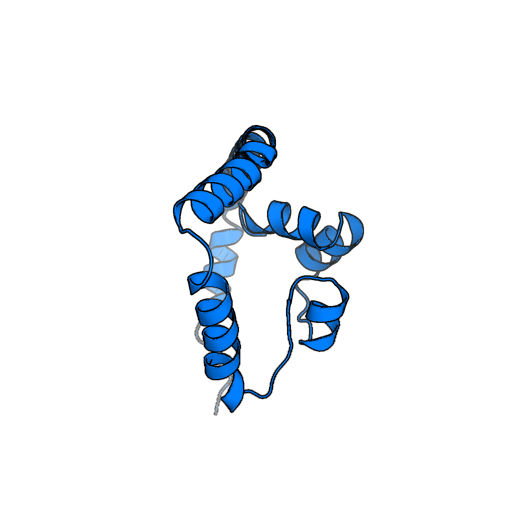-0.733 -6.978 -24.327 1.00 86.81 106 GLY A CA 1
ATOM 812 C C . GLY A 1 106 ? -2.194 -6.753 -23.927 1.00 86.81 106 GLY A C 1
ATOM 813 O O . GLY A 1 106 ? -2.926 -7.720 -23.732 1.00 86.81 106 GLY A O 1
ATOM 814 N N . VAL A 1 107 ? -2.652 -5.496 -23.876 1.00 87.94 107 VAL A N 1
ATOM 815 C CA . VAL A 1 107 ? -4.063 -5.161 -23.597 1.00 87.94 107 VAL A CA 1
ATOM 816 C C . VAL A 1 107 ? -4.986 -5.761 -24.653 1.00 87.94 107 VAL A C 1
ATOM 818 O O . VAL A 1 107 ? -5.989 -6.380 -24.315 1.00 87.94 107 VAL A O 1
ATOM 821 N N . THR A 1 108 ? -4.629 -5.634 -25.932 1.00 89.88 108 THR A N 1
ATOM 822 C CA . THR A 1 108 ? -5.409 -6.217 -27.031 1.00 89.88 108 THR A CA 1
ATOM 823 C C . THR A 1 108 ? -5.519 -7.730 -26.878 1.00 89.88 108 THR A C 1
ATOM 825 O O . THR A 1 108 ? -6.596 -8.279 -27.067 1.00 89.88 108 THR A O 1
ATOM 828 N N . HIS A 1 109 ? -4.427 -8.412 -26.524 1.00 89.69 109 HIS A N 1
ATOM 829 C CA . HIS A 1 109 ? -4.436 -9.850 -26.277 1.00 89.69 109 HIS A CA 1
ATOM 830 C C . HIS A 1 109 ? -5.336 -10.227 -25.093 1.00 89.69 109 HIS A C 1
ATOM 832 O O . HIS A 1 109 ? -6.148 -11.133 -25.230 1.00 89.69 109 HIS A O 1
ATOM 838 N N . PHE A 1 110 ? -5.233 -9.510 -23.971 1.00 88.00 110 PHE A N 1
ATOM 839 C CA . PHE A 1 110 ? -6.040 -9.752 -22.772 1.00 88.00 110 PHE A CA 1
ATOM 840 C C . PHE A 1 110 ? -7.544 -9.547 -23.007 1.00 88.00 110 PHE A C 1
ATOM 842 O O . PHE A 1 110 ? -8.358 -10.308 -22.496 1.00 88.00 110 PHE A O 1
ATOM 849 N N . LEU A 1 111 ? -7.913 -8.528 -23.788 1.00 90.44 111 LEU A N 1
ATOM 850 C CA . LEU A 1 111 ? -9.309 -8.198 -24.090 1.00 90.44 111 LEU A CA 1
ATOM 851 C C . LEU A 1 111 ? -9.919 -9.062 -25.197 1.00 90.44 111 LEU A C 1
ATOM 853 O O . LEU A 1 111 ? -11.121 -8.954 -25.450 1.00 90.44 111 LEU A O 1
ATOM 857 N N . ARG A 1 112 ? -9.129 -9.898 -25.887 1.00 88.62 112 ARG A N 1
ATOM 858 C CA . ARG A 1 112 ? -9.703 -10.833 -26.856 1.00 88.62 112 ARG A CA 1
ATOM 859 C C . ARG A 1 112 ? -10.650 -11.769 -26.109 1.00 88.62 112 ARG A C 1
ATOM 861 O O . ARG A 1 112 ? -10.249 -12.341 -25.096 1.00 88.62 112 ARG A O 1
ATOM 868 N N . PRO A 1 113 ? -11.888 -11.950 -26.595 1.00 78.88 113 PRO A N 1
ATOM 869 C CA . PRO A 1 113 ? -12.798 -12.904 -25.992 1.00 78.88 113 PRO A CA 1
ATOM 870 C C . PRO A 1 113 ? -12.118 -14.272 -25.971 1.00 78.88 113 PRO A C 1
ATOM 872 O O . PRO A 1 113 ? -11.648 -14.759 -27.002 1.00 78.88 113 PRO A O 1
ATOM 875 N N . ASN A 1 114 ? -12.024 -14.865 -24.781 1.00 66.94 114 ASN A N 1
ATOM 876 C CA . ASN A 1 114 ? -11.490 -16.206 -24.618 1.00 66.94 114 ASN A CA 1
ATOM 877 C C . ASN A 1 114 ? -12.388 -17.172 -25.393 1.00 66.94 114 ASN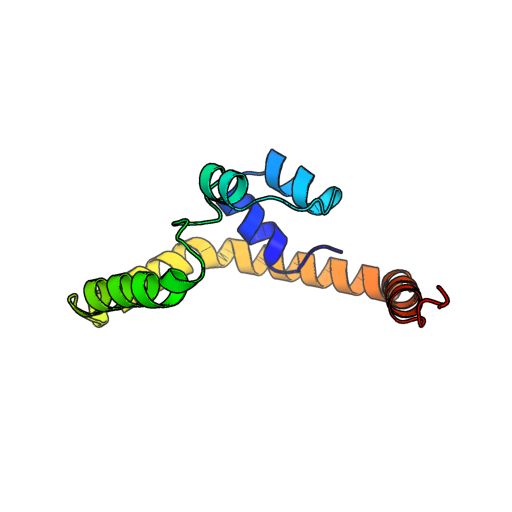 A C 1
ATOM 879 O O . ASN A 1 114 ? -13.466 -17.539 -24.933 1.00 66.94 114 ASN A O 1
ATOM 883 N N . VAL A 1 115 ? -11.935 -17.609 -26.568 1.00 57.91 115 VAL A 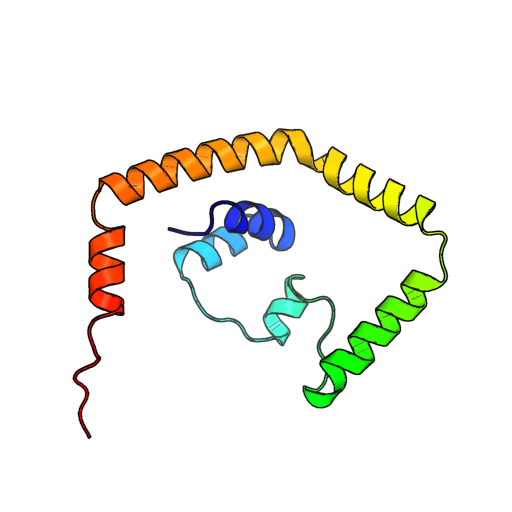N 1
ATOM 884 C CA . VAL A 1 115 ? -12.522 -18.749 -27.277 1.00 57.91 115 VAL A CA 1
ATOM 885 C C . VAL A 1 115 ? -12.045 -20.026 -26.576 1.00 57.91 115 VAL A C 1
ATOM 887 O O . VAL A 1 115 ? -11.203 -20.769 -27.066 1.00 57.91 115 VAL A O 1
ATOM 890 N N . LYS A 1 116 ? -12.548 -20.230 -25.362 1.00 50.81 116 LYS A N 1
ATOM 891 C CA . LYS A 1 116 ? -12.723 -21.533 -24.715 1.00 50.81 116 LYS A CA 1
ATOM 892 C C . LYS A 1 116 ? -14.203 -21.564 -24.329 1.00 50.81 116 LYS A C 1
ATOM 894 O O . LYS A 1 116 ? -14.573 -20.972 -23.327 1.00 50.81 116 LYS A O 1
ATOM 899 N N . SER A 1 117 ? -15.075 -21.733 -25.322 1.00 41.34 117 SER A N 1
ATOM 900 C CA . SER A 1 117 ? -15.797 -22.982 -25.614 1.00 41.34 117 SER A CA 1
ATOM 901 C C . SER A 1 117 ? -16.476 -23.588 -24.383 1.00 41.34 117 SER A C 1
ATOM 903 O O . SER A 1 117 ? -15.763 -24.043 -23.496 1.00 41.34 117 SER A O 1
ATOM 905 N N . ALA A 1 118 ? -17.814 -23.600 -24.446 1.00 36.47 118 ALA A N 1
ATOM 906 C CA . ALA A 1 118 ? -18.769 -24.563 -23.879 1.00 36.47 118 ALA A CA 1
ATOM 907 C C . ALA A 1 118 ? -18.548 -25.064 -22.443 1.00 36.47 118 ALA A C 1
ATOM 909 O O . ALA A 1 118 ? -17.569 -25.800 -22.199 1.00 36.47 118 ALA A O 1
#

pLDDT: mean 88.39, std 10.11, range [36.47, 98.25]

Secondary structure (DSSP, 8-state):
---TTHHHHHHHHH-HHHHHHHHHH-----HHHHHHTTS-S----GGGHHHHHHHHHHHHHTS-HHHHHHHHHHHHHTTHHHHHHHHHHHHHHHHHHHHTSHHHHHHHHHHS------